Protein AF-A0ABD0PCQ4-F1 (afdb_monomer_lite)

pLDDT: mean 91.45, std 8.21, range [58.41, 98.69]

Radius of gyration: 36.12 Å; chains: 1; bounding box: 64×24×99 Å

Secondary structure (DSSP, 8-state):
-EEE-TTS-EEEEETTTTEEESSPPTT-----SS--HHHHHHHHHHHHHHHHHHHHHHHHHHHHHHHHHHHHHHHHHHHHHHHHHHHHHHHHHHHHH-

Organism: Cirrhinus mrigala (NCBI:txid683832)

Structure (mmCIF, N/CA/C/O backbone):
data_AF-A0ABD0PCQ4-F1
#
_entry.id   AF-A0ABD0PCQ4-F1
#
loop_
_atom_site.group_PDB
_atom_site.id
_atom_site.type_symbol
_atom_site.label_atom_id
_atom_site.label_alt_id
_atom_site.label_comp_id
_atom_site.label_asym_id
_atom_site.label_entity_id
_atom_site.label_seq_id
_atom_site.pdbx_PDB_ins_code
_atom_site.Cartn_x
_atom_site.Cartn_y
_atom_site.Cartn_z
_atom_site.occupancy
_atom_site.B_iso_or_equiv
_atom_site.auth_seq_id
_atom_site.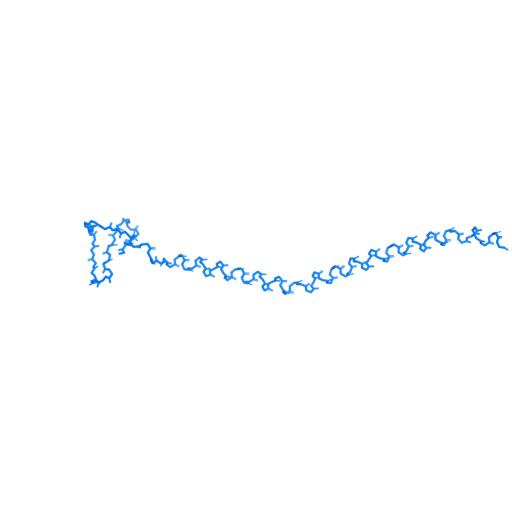auth_comp_id
_atom_site.auth_asym_id
_atom_site.auth_atom_id
_atom_site.pdbx_PDB_model_num
ATOM 1 N N . MET A 1 1 ? 15.966 -0.573 -38.499 1.00 82.56 1 MET A N 1
ATOM 2 C CA . MET A 1 1 ? 15.369 0.364 -37.527 1.00 82.56 1 MET A CA 1
ATOM 3 C C . MET A 1 1 ? 15.019 1.653 -38.252 1.00 82.56 1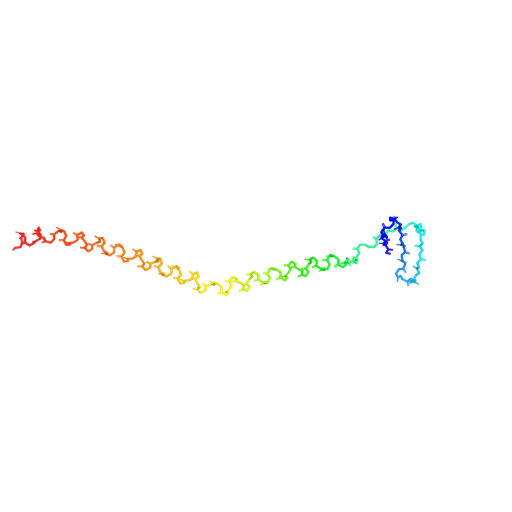 MET A C 1
ATOM 5 O O . MET A 1 1 ? 15.814 2.079 -39.077 1.00 82.56 1 MET A O 1
ATOM 9 N N . ARG A 1 2 ? 13.841 2.235 -38.003 1.00 84.75 2 ARG A N 1
ATOM 10 C CA . ARG A 1 2 ? 13.464 3.555 -38.531 1.00 84.75 2 ARG A CA 1
ATOM 11 C C . ARG A 1 2 ? 13.419 4.540 -37.371 1.00 84.75 2 ARG A C 1
ATOM 13 O O . ARG A 1 2 ? 12.718 4.268 -36.401 1.00 84.75 2 ARG A O 1
ATOM 20 N N . THR A 1 3 ? 14.082 5.675 -37.521 1.00 84.31 3 THR A N 1
ATOM 21 C CA . THR A 1 3 ? 14.057 6.784 -36.565 1.00 84.31 3 THR A CA 1
ATOM 22 C C . THR A 1 3 ? 13.441 7.996 -37.247 1.00 84.31 3 THR A C 1
ATOM 24 O O . THR A 1 3 ? 13.826 8.331 -38.366 1.00 84.31 3 THR A O 1
ATOM 27 N N . LYS A 1 4 ? 12.464 8.636 -36.600 1.00 85.06 4 LYS A N 1
ATOM 28 C CA . LYS A 1 4 ? 11.917 9.914 -37.065 1.00 85.06 4 LYS A CA 1
ATOM 29 C C . LYS A 1 4 ? 12.710 11.055 -36.447 1.00 85.06 4 LYS A C 1
ATOM 31 O O . LYS A 1 4 ? 12.943 11.042 -35.240 1.00 85.06 4 LYS A O 1
ATOM 36 N N . LEU A 1 5 ? 13.099 12.015 -37.272 1.00 85.56 5 LEU A N 1
ATOM 37 C CA . LEU A 1 5 ? 13.774 13.227 -36.835 1.00 85.56 5 LEU A CA 1
ATOM 38 C C . LEU A 1 5 ? 12.752 14.359 -36.597 1.00 85.56 5 LEU A C 1
ATOM 40 O O . LEU A 1 5 ? 11.608 14.266 -37.057 1.00 85.56 5 LEU A O 1
ATOM 44 N N . PRO A 1 6 ? 13.136 15.426 -35.867 1.00 87.81 6 PRO A N 1
ATOM 45 C CA . PRO A 1 6 ? 12.248 16.554 -35.560 1.00 87.81 6 PRO A CA 1
ATOM 46 C C . PRO A 1 6 ? 11.706 17.285 -36.796 1.00 87.81 6 PRO A C 1
ATOM 48 O O . PRO A 1 6 ? 10.623 17.857 -36.755 1.00 87.81 6 PRO A O 1
ATOM 51 N N . ASP A 1 7 ? 12.439 17.233 -37.905 1.00 90.69 7 ASP A N 1
ATOM 52 C CA . ASP A 1 7 ? 12.078 17.803 -39.207 1.00 90.69 7 ASP A CA 1
ATOM 53 C C . ASP A 1 7 ? 11.113 16.914 -40.018 1.00 90.69 7 ASP A C 1
ATOM 55 O O . ASP A 1 7 ? 10.878 17.154 -41.198 1.00 90.69 7 ASP A O 1
ATOM 59 N N . SER A 1 8 ? 10.541 15.877 -39.396 1.00 84.00 8 SER A N 1
ATOM 60 C CA . SER A 1 8 ? 9.702 14.851 -40.034 1.00 84.00 8 SER A CA 1
ATOM 61 C C . SER A 1 8 ? 10.417 13.962 -41.060 1.00 84.00 8 SER A C 1
ATOM 63 O O . SER A 1 8 ? 9.771 13.089 -41.653 1.00 84.00 8 SER A O 1
ATOM 65 N N . SER A 1 9 ? 11.736 14.098 -41.233 1.00 88.88 9 SER A N 1
ATOM 66 C CA . SER A 1 9 ? 12.523 13.165 -42.037 1.00 88.88 9 SER A CA 1
ATOM 67 C C . SER A 1 9 ? 12.650 11.808 -41.331 1.00 88.88 9 SER A C 1
ATOM 69 O O . SER A 1 9 ? 12.446 11.664 -40.118 1.00 88.88 9 SER A O 1
ATOM 71 N N . SER A 1 10 ? 12.915 10.759 -42.110 1.00 89.31 10 SER A N 1
ATOM 72 C CA . SER A 1 10 ? 13.098 9.402 -41.593 1.00 89.31 10 SER A CA 1
ATOM 73 C C . SER A 1 10 ? 14.495 8.906 -41.924 1.00 89.31 10 SER A C 1
ATOM 75 O O . SER A 1 10 ? 14.897 8.915 -43.081 1.00 89.31 10 SER A O 1
ATOM 77 N N . TYR A 1 11 ? 15.195 8.416 -40.908 1.00 88.62 11 TYR A N 1
ATOM 78 C CA . TYR A 1 11 ? 16.471 7.732 -41.056 1.00 88.62 11 TYR A CA 1
ATOM 79 C C . TYR A 1 11 ? 16.281 6.229 -40.867 1.00 88.62 11 TYR A C 1
ATOM 81 O O . TYR A 1 11 ? 15.615 5.784 -39.924 1.00 88.62 11 TYR A O 1
ATOM 89 N N . PHE A 1 12 ? 16.862 5.438 -41.762 1.00 89.06 12 PHE A N 1
ATOM 90 C CA . PHE A 1 12 ? 16.789 3.985 -41.741 1.00 89.06 12 PHE A CA 1
ATOM 91 C C . PHE A 1 12 ? 18.173 3.410 -41.462 1.00 89.06 12 PHE A C 1
ATOM 93 O O . PHE A 1 12 ? 19.115 3.630 -42.214 1.00 89.06 12 PHE A O 1
ATOM 100 N N . PHE A 1 13 ? 18.281 2.631 -40.390 1.00 86.62 13 PHE A N 1
ATOM 101 C CA . PHE A 1 13 ? 19.517 1.964 -39.996 1.00 86.62 13 PHE A CA 1
ATOM 102 C C . PHE A 1 13 ? 19.372 0.445 -40.092 1.00 86.62 13 PHE A C 1
ATOM 104 O O . PHE A 1 13 ? 18.439 -0.145 -39.525 1.00 86.62 13 PHE A O 1
ATOM 111 N N . HIS A 1 14 ? 20.279 -0.201 -40.815 1.00 86.00 14 HIS A N 1
ATOM 112 C CA . HIS A 1 14 ? 20.312 -1.640 -41.016 1.00 86.00 14 HIS A CA 1
ATOM 113 C C . HIS A 1 14 ? 21.203 -2.300 -39.956 1.00 86.00 14 HIS A C 1
ATOM 115 O O . HIS A 1 14 ? 22.423 -2.206 -39.999 1.00 86.00 14 HIS A O 1
ATOM 121 N N . LEU A 1 15 ? 20.588 -2.998 -39.000 1.00 79.88 15 LEU A N 1
ATOM 122 C CA . LEU A 1 15 ? 21.259 -3.446 -37.771 1.00 79.88 15 LEU A CA 1
ATOM 123 C C . LEU A 1 15 ? 22.315 -4.545 -37.978 1.00 79.88 15 LEU A C 1
ATOM 125 O O . LEU A 1 15 ? 23.235 -4.638 -37.180 1.00 79.88 15 LEU A O 1
ATOM 129 N N . GLN A 1 16 ? 22.192 -5.376 -39.018 1.00 83.75 16 GLN A N 1
ATOM 130 C CA . GLN A 1 16 ? 23.138 -6.478 -39.263 1.00 83.75 16 GLN A CA 1
ATOM 131 C C . GLN A 1 16 ? 24.413 -6.020 -39.982 1.00 83.75 16 GLN A C 1
ATOM 133 O O . GLN A 1 16 ? 25.499 -6.500 -39.688 1.00 83.75 16 GLN A O 1
ATOM 138 N N . LYS A 1 17 ? 24.266 -5.085 -40.922 1.00 87.25 17 LYS A N 1
ATOM 139 C CA . LYS A 1 17 ? 25.355 -4.509 -41.729 1.00 87.25 17 LYS A CA 1
ATOM 140 C C . LYS A 1 17 ? 25.918 -3.224 -41.126 1.00 87.25 17 LYS A C 1
ATOM 142 O O . LYS A 1 17 ? 26.966 -2.772 -41.555 1.00 87.25 17 LYS A O 1
ATOM 147 N N . LEU A 1 18 ? 25.223 -2.658 -40.135 1.00 86.62 18 LEU A N 1
ATOM 148 C CA . LEU A 1 18 ? 25.554 -1.392 -39.478 1.00 86.62 18 LEU A CA 1
ATOM 149 C C . LEU A 1 18 ? 25.613 -0.200 -40.451 1.00 86.62 18 LEU A C 1
ATOM 151 O O . LEU A 1 18 ? 26.413 0.716 -40.287 1.00 86.62 18 LEU A O 1
ATOM 155 N N . GLU A 1 19 ? 24.733 -0.201 -41.452 1.00 90.50 19 GLU A N 1
ATOM 156 C CA . GLU A 1 19 ? 24.661 0.822 -42.501 1.00 90.50 19 GLU A CA 1
ATOM 157 C C . GLU A 1 19 ? 23.430 1.717 -42.334 1.00 90.50 19 GLU A C 1
ATOM 159 O O . GLU A 1 19 ? 22.373 1.272 -41.877 1.00 90.50 19 GLU A O 1
ATOM 164 N N . GLY A 1 20 ? 23.553 2.979 -42.741 1.00 89.81 20 GLY A N 1
ATOM 165 C CA . GLY A 1 20 ? 22.499 3.983 -42.636 1.00 89.81 20 GLY A CA 1
ATOM 166 C C . GLY A 1 20 ? 22.100 4.577 -43.978 1.00 89.81 20 GLY A C 1
ATOM 167 O O . GLY A 1 20 ? 22.955 4.833 -44.820 1.00 89.81 20 GLY A O 1
ATOM 168 N N . THR A 1 21 ? 20.809 4.842 -44.162 1.00 90.38 21 THR A N 1
ATOM 169 C CA . THR A 1 21 ? 20.277 5.512 -45.353 1.00 90.38 21 THR A CA 1
ATOM 170 C C . THR A 1 21 ? 19.102 6.430 -45.011 1.00 90.38 21 THR A C 1
ATOM 172 O O . THR A 1 21 ? 18.347 6.188 -44.066 1.00 90.38 21 THR A O 1
ATOM 175 N N . TRP A 1 22 ? 18.955 7.499 -45.792 1.00 90.50 22 TRP A N 1
ATOM 176 C CA . TRP A 1 22 ? 17.813 8.419 -45.750 1.00 90.50 22 TRP A CA 1
ATOM 177 C C . TRP A 1 22 ? 16.656 7.948 -46.641 1.00 90.50 22 TRP A C 1
ATOM 179 O O . TRP A 1 22 ? 15.512 8.35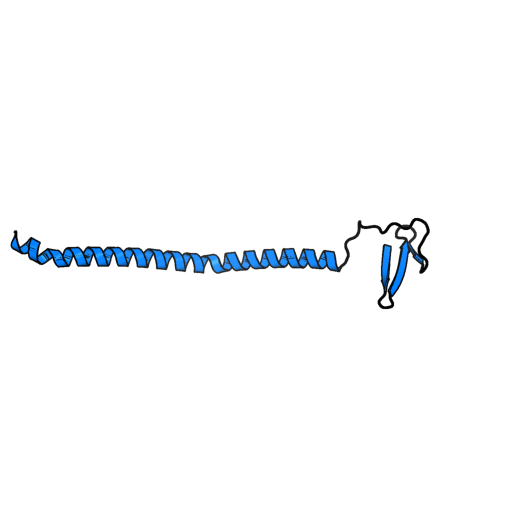6 -46.451 1.00 90.50 22 TRP A O 1
ATOM 189 N N . GLU A 1 23 ? 16.932 7.053 -47.591 1.00 89.88 23 GLU A N 1
ATOM 190 C CA . GLU A 1 23 ? 15.924 6.482 -48.477 1.00 89.88 23 GLU A CA 1
ATOM 191 C C . GLU A 1 23 ? 15.295 5.237 -47.858 1.00 89.88 23 GLU A C 1
ATOM 193 O O . GLU A 1 23 ? 15.970 4.418 -47.235 1.00 89.88 23 GLU A O 1
ATOM 198 N N . ARG A 1 24 ? 13.984 5.059 -48.048 1.00 87.25 24 ARG A N 1
ATOM 199 C CA . ARG A 1 24 ? 13.287 3.874 -47.546 1.00 87.25 24 ARG A CA 1
ATOM 200 C C . ARG A 1 24 ? 13.739 2.634 -48.335 1.00 87.25 24 ARG A C 1
ATOM 202 O O . ARG A 1 24 ? 13.414 2.547 -49.519 1.00 87.25 24 ARG A O 1
ATOM 209 N N . PRO A 1 25 ? 14.375 1.631 -47.698 1.00 87.38 25 PRO A N 1
ATOM 210 C CA . PRO A 1 25 ? 14.782 0.416 -48.397 1.00 87.38 25 PRO A CA 1
ATOM 211 C C . PRO A 1 25 ? 13.574 -0.372 -48.919 1.00 87.38 25 PRO A C 1
ATOM 213 O O . PRO A 1 25 ? 12.528 -0.446 -48.258 1.00 87.38 25 PRO A O 1
ATOM 216 N N . GLN A 1 26 ? 13.725 -1.006 -50.082 1.00 86.56 26 GLN A N 1
ATOM 217 C CA . GLN A 1 26 ? 12.689 -1.863 -50.655 1.00 86.56 26 GLN A CA 1
ATOM 218 C C . GLN A 1 26 ? 12.425 -3.063 -49.730 1.00 86.56 26 GLN A C 1
ATOM 220 O O . GLN A 1 26 ? 13.354 -3.707 -49.250 1.00 86.56 26 GLN A O 1
ATOM 225 N N . GLY A 1 27 ? 11.151 -3.335 -49.426 1.00 83.62 27 GLY A N 1
ATOM 226 C CA . GLY A 1 27 ? 10.769 -4.408 -48.498 1.00 83.62 27 GLY A CA 1
ATOM 227 C C . GLY A 1 27 ? 11.017 -4.105 -47.013 1.00 83.62 27 GLY A C 1
ATOM 228 O O . GLY A 1 27 ? 10.955 -5.017 -46.194 1.00 83.62 27 GLY A O 1
ATOM 229 N N . PHE A 1 28 ? 11.286 -2.847 -46.634 1.00 81.75 28 PHE A N 1
ATOM 230 C CA . PHE A 1 28 ? 11.490 -2.488 -45.229 1.00 81.75 28 PHE A CA 1
ATOM 231 C C . PHE A 1 28 ? 10.270 -2.822 -44.356 1.00 81.75 28 PHE A C 1
ATOM 233 O O . PHE A 1 28 ? 9.197 -2.224 -44.506 1.00 81.75 28 PHE A O 1
ATOM 240 N N . VAL A 1 29 ? 10.496 -3.696 -43.374 1.00 80.31 29 VAL A N 1
ATOM 241 C CA . VAL A 1 29 ? 9.606 -3.960 -42.242 1.00 80.31 29 VAL A CA 1
ATOM 242 C C . VAL A 1 29 ? 10.250 -3.371 -40.989 1.00 80.31 29 VAL A C 1
ATOM 244 O O . VAL A 1 29 ? 11.436 -3.577 -40.722 1.00 80.31 29 VAL A O 1
ATOM 247 N N . GLN A 1 30 ? 9.488 -2.591 -40.222 1.00 76.12 30 GLN A N 1
ATOM 248 C CA . GLN A 1 30 ? 9.988 -2.043 -38.966 1.00 76.12 30 GLN A CA 1
ATOM 249 C C . GLN A 1 30 ? 10.146 -3.186 -37.959 1.00 76.12 30 GLN A C 1
ATOM 251 O O . GLN A 1 30 ? 9.153 -3.769 -37.537 1.00 76.12 30 GLN A O 1
ATOM 256 N N . ASN A 1 31 ? 11.387 -3.486 -37.563 1.00 69.69 31 ASN A N 1
ATOM 257 C CA . ASN A 1 31 ? 11.646 -4.411 -36.459 1.00 69.69 31 ASN A CA 1
ATOM 258 C C . ASN A 1 31 ? 10.976 -3.871 -35.188 1.00 69.69 31 ASN A C 1
ATOM 260 O O . ASN A 1 31 ? 11.416 -2.856 -34.650 1.00 69.69 31 ASN A O 1
ATOM 264 N N . SER A 1 32 ? 9.919 -4.546 -34.738 1.00 65.69 32 SER A N 1
ATOM 265 C CA . SER A 1 32 ? 9.168 -4.249 -33.510 1.00 65.69 32 SER A CA 1
ATOM 266 C C . SER A 1 32 ? 9.720 -4.977 -32.281 1.00 65.69 32 SER A C 1
ATOM 268 O O . SER A 1 32 ? 9.107 -4.958 -31.223 1.00 65.69 32 SER A O 1
ATOM 270 N N . THR A 1 33 ? 10.849 -5.671 -32.419 1.00 69.44 33 THR A N 1
ATOM 271 C CA . THR A 1 33 ? 11.460 -6.484 -31.358 1.00 69.44 33 THR A CA 1
ATOM 272 C C . THR A 1 33 ? 12.258 -5.675 -30.339 1.00 69.44 33 THR A C 1
ATOM 274 O O . THR A 1 33 ? 12.635 -6.220 -29.306 1.00 69.44 33 THR A O 1
ATOM 277 N N . PHE A 1 34 ? 12.536 -4.400 -30.612 1.00 75.25 34 PHE A N 1
ATOM 278 C CA . PHE A 1 34 ? 13.317 -3.541 -29.727 1.00 75.25 34 PHE A CA 1
ATOM 279 C C . PHE A 1 34 ? 12.406 -2.537 -29.038 1.00 75.25 34 PHE A C 1
ATOM 281 O O . PHE A 1 34 ? 11.649 -1.837 -29.709 1.00 75.25 34 PHE A O 1
ATOM 288 N N . LEU A 1 35 ? 12.524 -2.459 -27.714 1.00 81.88 35 LEU A N 1
ATOM 289 C CA . LEU A 1 35 ? 11.826 -1.463 -26.915 1.00 81.88 35 LEU A CA 1
ATOM 290 C C . LEU A 1 35 ? 12.465 -0.090 -27.112 1.00 81.88 35 LEU A C 1
ATOM 292 O O . LEU A 1 35 ? 13.695 0.035 -27.148 1.00 81.88 35 LEU A O 1
ATOM 296 N N . THR A 1 36 ? 11.642 0.949 -27.205 1.00 83.00 36 THR A N 1
ATOM 297 C CA . THR A 1 36 ? 12.137 2.324 -27.168 1.00 83.00 36 THR A CA 1
ATOM 298 C C . THR A 1 36 ? 12.552 2.707 -25.749 1.00 83.00 36 THR A C 1
ATOM 300 O O . THR A 1 36 ? 12.171 2.077 -24.757 1.00 83.00 36 THR A O 1
ATOM 303 N N . ARG A 1 37 ? 13.336 3.784 -25.627 1.00 86.50 37 ARG A N 1
ATOM 304 C CA . ARG A 1 37 ? 13.691 4.347 -24.319 1.00 86.50 37 ARG A CA 1
ATOM 305 C C . ARG A 1 37 ? 12.438 4.702 -23.516 1.00 86.50 37 ARG A C 1
ATOM 307 O O . ARG A 1 37 ? 12.415 4.495 -22.308 1.00 86.50 37 ARG A O 1
ATOM 314 N N . GLU A 1 38 ? 11.419 5.235 -24.180 1.00 89.56 38 GLU A N 1
ATOM 315 C CA . GLU A 1 38 ? 10.153 5.640 -23.572 1.00 89.56 38 GLU A CA 1
ATOM 316 C C . GLU A 1 38 ? 9.391 4.427 -23.036 1.00 89.56 38 GLU A C 1
ATOM 318 O O . GLU A 1 38 ? 8.887 4.481 -21.919 1.00 89.56 38 GLU A O 1
ATOM 323 N N . GLU A 1 39 ? 9.361 3.318 -23.782 1.00 89.38 39 GLU A N 1
ATOM 324 C CA . GLU A 1 39 ? 8.734 2.068 -23.338 1.00 89.38 39 GLU A CA 1
ATOM 325 C C . GLU A 1 39 ? 9.456 1.477 -22.122 1.00 89.38 39 GLU A C 1
ATOM 327 O O . GLU A 1 39 ? 8.816 1.123 -21.131 1.00 89.38 39 GLU A O 1
ATOM 332 N N . ILE A 1 40 ? 10.793 1.444 -22.148 1.00 94.00 40 ILE A N 1
ATOM 333 C CA . ILE A 1 40 ? 11.605 1.000 -21.005 1.00 94.00 40 ILE A CA 1
ATOM 334 C C . ILE A 1 40 ? 11.330 1.888 -19.788 1.00 94.00 40 ILE A C 1
ATOM 336 O O . ILE A 1 40 ? 11.036 1.390 -18.700 1.00 94.00 40 ILE A O 1
ATOM 340 N N . GLN A 1 41 ? 11.375 3.210 -19.970 1.00 97.31 41 GLN A N 1
ATOM 341 C CA . GLN A 1 41 ? 11.136 4.170 -18.899 1.00 97.31 41 GLN A CA 1
ATOM 342 C C . GLN A 1 41 ? 9.724 4.030 -18.323 1.00 97.31 41 GLN A C 1
ATOM 344 O O . GLN A 1 41 ? 9.566 4.063 -17.104 1.00 97.31 41 GLN A O 1
ATOM 349 N N . ALA A 1 42 ? 8.710 3.837 -19.169 1.00 96.75 42 ALA A N 1
ATOM 350 C CA . ALA A 1 42 ? 7.327 3.662 -18.742 1.00 96.75 42 ALA A CA 1
ATOM 351 C C . ALA A 1 42 ? 7.166 2.424 -17.851 1.00 96.75 42 ALA A C 1
ATOM 353 O O . ALA A 1 42 ? 6.553 2.508 -16.783 1.00 96.75 42 ALA A O 1
ATOM 354 N N . VAL A 1 43 ? 7.767 1.295 -18.241 1.00 97.31 43 VAL A N 1
ATOM 355 C CA . VAL A 1 43 ? 7.750 0.067 -17.434 1.00 97.31 43 VAL A CA 1
ATOM 356 C C . VAL A 1 43 ? 8.478 0.282 -16.106 1.00 97.31 43 VAL A C 1
ATOM 358 O O . VAL A 1 43 ? 7.907 0.005 -15.051 1.00 97.31 43 VAL A O 1
ATOM 361 N N . CYS A 1 44 ? 9.692 0.840 -16.124 1.00 98.12 44 CYS A N 1
ATOM 362 C CA . CYS A 1 44 ? 10.456 1.116 -14.904 1.00 98.12 44 CYS A CA 1
ATOM 363 C C . CYS A 1 44 ? 9.707 2.053 -13.947 1.00 98.12 44 CYS A C 1
ATOM 365 O O . CYS A 1 44 ? 9.651 1.789 -12.744 1.00 98.12 44 CYS A O 1
ATOM 367 N N . SER A 1 45 ? 9.096 3.119 -14.466 1.00 98.00 45 SER A N 1
ATOM 368 C CA . SER A 1 45 ? 8.305 4.066 -13.678 1.00 98.00 45 SER A CA 1
ATOM 369 C C . SER A 1 45 ? 7.055 3.408 -13.093 1.00 98.00 45 SER A C 1
ATOM 371 O O . SER A 1 45 ? 6.756 3.621 -11.920 1.00 98.00 45 SER A O 1
ATOM 373 N N . SER A 1 46 ? 6.356 2.573 -13.867 1.00 98.12 46 SER A N 1
ATOM 374 C CA . SER A 1 46 ? 5.176 1.833 -13.400 1.00 98.12 46 SER A CA 1
ATOM 375 C C . SER A 1 46 ? 5.518 0.872 -12.257 1.00 98.12 46 SER A C 1
ATOM 377 O O . SER A 1 46 ? 4.882 0.909 -11.200 1.00 98.12 46 SER A O 1
ATOM 379 N N . VAL A 1 47 ? 6.571 0.065 -12.428 1.00 98.38 47 VAL A N 1
ATOM 380 C CA . VAL A 1 47 ? 7.036 -0.890 -11.410 1.00 98.38 47 VAL A CA 1
ATOM 381 C C . VAL A 1 47 ? 7.509 -0.159 -10.155 1.00 98.38 47 VAL A C 1
ATOM 383 O O . VAL A 1 47 ? 7.110 -0.519 -9.048 1.00 98.38 47 VAL A O 1
ATOM 386 N N . THR A 1 48 ? 8.290 0.910 -10.319 1.00 98.19 48 THR A N 1
ATOM 387 C CA . THR A 1 48 ? 8.746 1.740 -9.195 1.00 98.19 48 THR A CA 1
ATOM 388 C C . THR A 1 48 ? 7.562 2.332 -8.436 1.00 98.19 48 THR A C 1
ATOM 390 O O . THR A 1 48 ? 7.504 2.224 -7.216 1.00 98.19 48 THR A O 1
ATOM 393 N N . ALA A 1 49 ? 6.571 2.887 -9.138 1.00 98.31 49 ALA A N 1
ATOM 394 C CA . ALA A 1 49 ? 5.386 3.461 -8.507 1.00 98.31 49 ALA A CA 1
ATOM 395 C C . ALA A 1 49 ? 4.558 2.408 -7.752 1.00 98.31 49 ALA A C 1
ATOM 397 O O . ALA A 1 49 ? 4.052 2.688 -6.664 1.00 98.31 49 ALA A O 1
ATOM 398 N N . ALA A 1 50 ? 4.418 1.198 -8.302 1.00 98.25 50 ALA A N 1
ATOM 399 C CA . ALA A 1 50 ? 3.750 0.094 -7.618 1.00 98.25 50 ALA A CA 1
ATOM 400 C C . ALA A 1 50 ? 4.493 -0.312 -6.338 1.00 98.25 50 ALA A C 1
ATOM 402 O O . ALA A 1 50 ? 3.865 -0.451 -5.289 1.00 98.25 50 ALA A O 1
ATOM 403 N N . HIS A 1 51 ? 5.821 -0.419 -6.404 1.00 98.25 51 HIS A N 1
ATOM 404 C CA . HIS A 1 51 ? 6.650 -0.726 -5.244 1.00 98.25 51 HIS A CA 1
ATOM 405 C C . HIS A 1 51 ? 6.572 0.366 -4.168 1.00 98.25 51 HIS A C 1
ATOM 407 O O . HIS A 1 51 ? 6.341 0.064 -3.000 1.00 98.25 51 HIS A O 1
ATOM 413 N N . SER A 1 52 ? 6.682 1.643 -4.547 1.00 98.19 52 SER A N 1
ATOM 414 C CA . SER A 1 52 ? 6.561 2.759 -3.603 1.00 98.19 52 SER A CA 1
ATOM 415 C C . SER A 1 52 ? 5.205 2.778 -2.896 1.00 98.19 52 SER A C 1
ATOM 417 O O . SER A 1 52 ? 5.157 3.045 -1.697 1.00 98.19 52 SER A O 1
ATOM 419 N N . ARG A 1 53 ? 4.109 2.453 -3.599 1.00 97.50 53 ARG A N 1
ATOM 420 C CA . ARG A 1 53 ? 2.781 2.325 -2.977 1.00 97.50 53 ARG A CA 1
ATOM 421 C C . ARG A 1 53 ? 2.720 1.190 -1.958 1.00 97.50 53 ARG A C 1
ATOM 423 O O . ARG A 1 53 ? 2.169 1.396 -0.884 1.00 97.50 53 ARG A O 1
ATOM 430 N N . ASP A 1 54 ? 3.287 0.024 -2.267 1.00 97.88 54 ASP A N 1
ATOM 431 C CA . ASP A 1 54 ? 3.342 -1.107 -1.328 1.00 97.88 54 ASP A CA 1
ATOM 432 C C . ASP A 1 54 ? 4.138 -0.754 -0.062 1.00 97.88 54 ASP A C 1
ATOM 434 O O . ASP A 1 54 ? 3.684 -0.995 1.056 1.00 97.88 54 ASP A O 1
ATOM 438 N N . VAL A 1 55 ? 5.285 -0.089 -0.221 1.00 98.19 55 VAL A N 1
ATOM 439 C CA . VAL A 1 55 ? 6.090 0.398 0.911 1.00 98.19 55 VAL A CA 1
ATOM 440 C C . VAL A 1 55 ? 5.307 1.403 1.757 1.00 98.19 55 VAL A C 1
ATOM 442 O O . VAL A 1 55 ? 5.281 1.285 2.982 1.00 98.19 55 VAL A O 1
ATOM 445 N N . GLN A 1 56 ? 4.630 2.367 1.127 1.00 98.00 56 GLN A N 1
ATOM 446 C CA . GLN A 1 56 ? 3.786 3.332 1.838 1.00 98.00 56 GLN A CA 1
ATOM 447 C C . GLN A 1 56 ? 2.618 2.656 2.560 1.00 98.00 56 GLN A C 1
ATOM 449 O O . GLN A 1 56 ? 2.293 3.036 3.683 1.00 98.00 56 GLN A O 1
ATOM 454 N N . TRP A 1 57 ? 1.987 1.654 1.947 1.00 97.06 57 T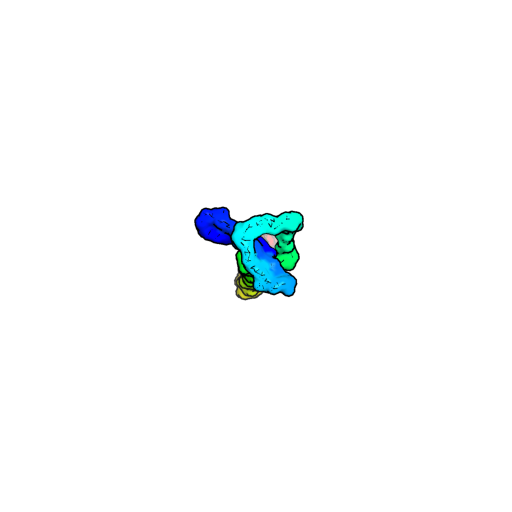RP A N 1
ATOM 455 C CA . TRP A 1 57 ? 0.913 0.893 2.578 1.00 97.06 57 TRP A CA 1
ATOM 456 C C . TRP A 1 57 ? 1.407 0.182 3.841 1.00 97.06 57 TRP A C 1
ATOM 458 O O . TRP A 1 57 ? 0.840 0.381 4.915 1.00 97.06 57 TRP A O 1
ATOM 468 N N . LYS A 1 58 ? 2.518 -0.554 3.740 1.00 97.94 58 LYS A N 1
ATOM 469 C CA . LYS A 1 58 ? 3.146 -1.249 4.875 1.00 97.94 58 LYS A CA 1
ATOM 470 C C . LYS A 1 58 ? 3.552 -0.292 5.992 1.00 97.94 58 LYS A C 1
ATOM 472 O O . LYS A 1 58 ? 3.315 -0.572 7.161 1.00 97.94 58 LYS A O 1
ATOM 477 N N . ALA A 1 59 ? 4.114 0.867 5.647 1.00 97.88 59 ALA A N 1
ATOM 478 C CA . ALA A 1 59 ? 4.484 1.881 6.633 1.00 97.88 59 ALA A CA 1
ATOM 479 C C . ALA A 1 59 ? 3.268 2.437 7.400 1.00 97.88 59 ALA A C 1
ATOM 481 O O . ALA A 1 59 ? 3.385 2.782 8.575 1.00 97.88 59 ALA A O 1
ATOM 482 N N . ASN A 1 60 ? 2.099 2.502 6.755 1.00 97.62 60 ASN A N 1
ATOM 483 C CA . ASN A 1 60 ? 0.864 3.018 7.347 1.00 97.62 60 ASN A CA 1
ATOM 484 C C . ASN A 1 60 ? 0.008 1.945 8.043 1.00 97.62 60 ASN A C 1
ATOM 486 O O . ASN A 1 60 ? -0.928 2.287 8.769 1.00 97.62 60 ASN A O 1
ATOM 490 N N . GLU A 1 61 ? 0.322 0.660 7.875 1.00 98.12 61 GLU A N 1
ATOM 491 C CA . GLU A 1 61 ? -0.404 -0.453 8.495 1.00 98.12 61 GLU A CA 1
ATOM 492 C C . GLU A 1 61 ? -0.552 -0.315 10.028 1.00 98.12 61 GLU A C 1
ATOM 494 O O . GLU A 1 61 ? -1.674 -0.475 10.526 1.00 98.12 61 GLU A O 1
ATOM 499 N N . PRO A 1 62 ? 0.486 0.086 10.801 1.00 98.12 62 PRO A N 1
ATOM 500 C CA . PRO A 1 62 ? 0.345 0.273 12.245 1.00 98.12 62 PRO A CA 1
ATOM 501 C C . PRO A 1 62 ? -0.679 1.350 12.619 1.00 98.12 62 PRO A C 1
ATOM 503 O O . PRO A 1 62 ? -1.400 1.200 13.605 1.00 98.12 62 PRO A O 1
ATOM 506 N N . LEU A 1 63 ? -0.778 2.427 11.831 1.00 98.31 63 LEU A N 1
ATOM 507 C CA . LEU A 1 63 ? -1.744 3.500 12.065 1.00 98.31 63 LEU A CA 1
ATOM 508 C C . LEU A 1 63 ? -3.177 3.003 11.847 1.00 98.31 63 LEU A C 1
ATOM 510 O O . LEU A 1 63 ? -4.056 3.266 12.671 1.00 98.31 63 LEU A O 1
ATOM 514 N N . VAL A 1 64 ? -3.406 2.247 10.770 1.00 98.06 64 VAL A N 1
ATOM 515 C CA . VAL A 1 64 ? -4.711 1.633 10.481 1.00 98.06 64 VAL A CA 1
ATOM 516 C C . VAL A 1 64 ? -5.106 0.675 11.605 1.00 98.06 64 VAL A C 1
ATOM 518 O O . VAL A 1 64 ? -6.234 0.737 12.101 1.00 98.06 64 VAL A O 1
ATOM 521 N N . LEU A 1 65 ? -4.174 -0.161 12.069 1.00 98.38 65 LEU A N 1
ATOM 522 C CA . LEU A 1 65 ? -4.418 -1.091 13.169 1.00 98.38 65 LEU A CA 1
ATOM 523 C C . LEU A 1 65 ? -4.755 -0.358 14.478 1.00 98.38 65 LEU A C 1
ATOM 525 O O . LEU A 1 65 ? -5.708 -0.727 15.170 1.00 98.38 65 LEU A O 1
ATOM 529 N N . GLN A 1 66 ? -4.027 0.713 14.804 1.00 98.62 66 GLN A N 1
ATOM 530 C CA . GLN A 1 66 ? -4.320 1.543 15.974 1.00 98.62 66 GLN A CA 1
ATOM 531 C C . GLN A 1 66 ? -5.705 2.188 15.887 1.00 98.62 66 GLN A C 1
ATOM 533 O O . GLN A 1 66 ? -6.440 2.194 16.878 1.00 98.62 66 GLN A O 1
ATOM 538 N N . LEU A 1 67 ? -6.085 2.702 14.715 1.00 98.56 67 LEU A N 1
ATOM 539 C CA . LEU A 1 67 ? -7.411 3.271 14.499 1.00 98.56 67 LEU A CA 1
ATOM 540 C C . LEU A 1 67 ? -8.501 2.217 14.731 1.00 98.56 67 LEU A C 1
ATOM 542 O O . LEU A 1 67 ? -9.423 2.451 15.514 1.00 98.56 67 LEU A O 1
ATOM 546 N N . GLN A 1 68 ? -8.356 1.028 14.138 1.00 98.62 68 GLN A N 1
ATOM 547 C CA . GLN A 1 68 ? -9.296 -0.079 14.329 1.00 98.62 68 GLN A CA 1
ATOM 548 C C . GLN A 1 68 ? -9.417 -0.490 15.802 1.00 98.62 68 GLN A C 1
ATOM 550 O O . GLN A 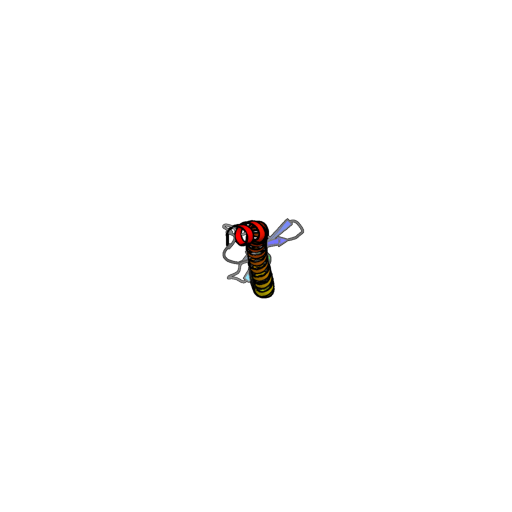1 68 ? -10.529 -0.673 16.305 1.00 98.62 68 GLN A O 1
ATOM 555 N N . ALA A 1 69 ? -8.293 -0.608 16.515 1.00 98.44 69 ALA A N 1
ATOM 556 C CA . ALA A 1 69 ? -8.283 -0.952 17.934 1.00 98.44 69 ALA A CA 1
ATOM 557 C C . ALA A 1 69 ? -9.004 0.109 18.783 1.00 98.44 69 ALA A C 1
ATOM 559 O O . ALA A 1 69 ? -9.834 -0.231 19.631 1.00 98.44 69 ALA A O 1
ATOM 560 N N . ARG A 1 70 ? -8.752 1.400 18.520 1.00 98.56 70 ARG A N 1
ATOM 561 C CA . ARG A 1 70 ? -9.419 2.514 19.213 1.00 98.56 70 ARG A CA 1
ATOM 562 C C . ARG A 1 70 ? -10.923 2.526 18.958 1.00 98.56 70 ARG A C 1
ATOM 564 O O . ARG A 1 70 ? -11.682 2.655 19.918 1.00 98.56 70 ARG A O 1
ATOM 571 N N . MET A 1 71 ? -11.350 2.338 17.708 1.00 98.56 71 MET A N 1
ATOM 572 C CA . MET A 1 71 ? -12.769 2.267 17.342 1.00 98.56 71 MET A CA 1
ATOM 573 C C . MET A 1 71 ? -13.473 1.109 18.056 1.00 98.56 71 MET A C 1
ATOM 575 O O . MET A 1 71 ? -14.490 1.321 18.715 1.00 98.56 71 MET A O 1
ATOM 579 N N . ARG A 1 72 ? -12.908 -0.105 17.998 1.00 98.56 72 ARG A N 1
ATOM 580 C CA . ARG A 1 72 ? -13.466 -1.281 18.692 1.00 98.56 72 ARG A CA 1
ATOM 581 C C . ARG A 1 72 ? -13.562 -1.053 20.201 1.00 98.56 72 ARG A C 1
ATOM 583 O O . ARG A 1 72 ? -14.601 -1.326 20.798 1.00 98.56 72 ARG A O 1
ATOM 590 N N . GLY A 1 73 ? -12.508 -0.504 20.806 1.00 98.50 73 GLY A N 1
ATOM 591 C CA . GLY A 1 73 ? -12.496 -0.177 22.230 1.00 98.50 73 GLY A CA 1
ATOM 592 C C . GLY A 1 73 ? -13.546 0.870 22.613 1.00 98.50 73 GLY A C 1
ATOM 593 O O . GLY A 1 73 ? -14.189 0.738 23.652 1.00 98.50 73 GLY A O 1
ATOM 594 N N . PHE A 1 74 ? -13.748 1.895 21.783 1.00 98.56 74 PHE A N 1
ATOM 595 C CA . PHE A 1 74 ? -14.775 2.914 22.003 1.00 98.56 74 PHE A CA 1
ATOM 596 C C . PHE A 1 74 ? -16.187 2.316 21.974 1.00 98.56 74 PHE A C 1
ATOM 598 O O . PHE A 1 74 ? -16.940 2.503 22.927 1.00 98.56 74 PHE A O 1
ATOM 605 N N . LEU A 1 75 ? -16.507 1.527 20.943 1.00 98.69 75 LEU A N 1
ATOM 606 C CA . LEU A 1 75 ? -17.820 0.889 20.801 1.00 98.69 75 LEU A CA 1
ATOM 607 C C . LEU A 1 75 ? -18.145 -0.048 21.973 1.00 98.69 75 LEU A C 1
ATOM 609 O O . LEU A 1 75 ? -19.281 -0.083 22.443 1.00 98.69 75 LEU A O 1
ATOM 613 N N . LEU A 1 76 ? -17.155 -0.794 22.477 1.00 98.56 76 LEU A N 1
ATOM 614 C CA . LEU A 1 76 ? -17.343 -1.648 23.652 1.00 98.56 76 LEU A CA 1
ATOM 615 C C . LEU A 1 76 ? -17.664 -0.825 24.906 1.00 98.56 76 LEU A C 1
ATOM 617 O O . LEU A 1 76 ? -18.609 -1.146 25.626 1.00 98.56 76 LEU A O 1
ATOM 621 N N . ARG A 1 77 ? -16.897 0.243 25.159 1.00 98.50 77 ARG A N 1
ATOM 622 C CA . ARG A 1 77 ? -17.127 1.127 26.312 1.00 98.50 77 ARG A CA 1
ATOM 623 C C . ARG A 1 77 ? -18.495 1.795 26.249 1.00 98.50 77 ARG A C 1
ATOM 625 O O . ARG A 1 77 ? -19.150 1.899 27.280 1.00 98.50 77 ARG A O 1
ATOM 632 N N . GLN A 1 78 ? -18.936 2.191 25.059 1.00 98.62 78 GLN A N 1
ATOM 633 C CA . GLN A 1 78 ? -20.267 2.751 24.857 1.00 98.62 78 GLN A CA 1
ATOM 634 C C . GLN A 1 78 ? -21.360 1.756 25.275 1.00 98.62 78 GLN A C 1
ATOM 636 O O . GLN A 1 78 ? -22.165 2.076 26.145 1.00 98.62 78 GLN A O 1
ATOM 641 N N . LYS A 1 79 ? -21.326 0.523 24.751 1.00 98.44 79 LYS A N 1
ATOM 642 C CA . LYS A 1 79 ? -22.302 -0.523 25.108 1.00 98.44 79 LYS A CA 1
ATOM 643 C C . LYS A 1 79 ? -22.309 -0.846 26.602 1.00 98.44 79 LYS A C 1
ATOM 645 O O . LYS A 1 79 ? -23.369 -1.046 27.191 1.00 98.44 79 LYS A O 1
ATOM 650 N N . LEU A 1 80 ? -21.130 -0.909 27.224 1.00 98.44 80 LEU A N 1
ATOM 651 C CA . LEU A 1 80 ? -21.025 -1.159 28.661 1.00 98.44 80 LEU A CA 1
ATOM 652 C C . LEU A 1 80 ? -21.630 -0.008 29.472 1.00 98.44 80 LEU A C 1
ATOM 654 O O . LEU A 1 80 ? -22.359 -0.262 30.425 1.00 98.44 80 LEU A O 1
ATOM 658 N N . SER A 1 81 ? -21.358 1.236 29.074 1.00 98.44 81 SER A N 1
ATOM 659 C CA . SER A 1 81 ? -21.916 2.430 29.713 1.00 98.44 81 SER A CA 1
ATOM 660 C C . SER A 1 81 ? -23.443 2.452 29.622 1.00 98.44 81 SER A C 1
ATOM 662 O O . SER A 1 81 ? -24.114 2.643 30.631 1.00 98.44 81 SER A O 1
ATOM 664 N N . GLU A 1 82 ? -24.003 2.161 28.444 1.00 98.25 82 GLU A N 1
ATOM 665 C CA . GLU A 1 82 ? -25.453 2.050 28.235 1.00 98.25 82 GLU A CA 1
ATOM 666 C C . GLU A 1 82 ? -26.071 0.962 29.125 1.00 98.25 82 GLU A C 1
ATOM 668 O O . GLU A 1 82 ? -27.093 1.183 29.779 1.00 98.25 82 GLU A O 1
ATOM 673 N N . ARG A 1 83 ? -25.424 -0.209 29.214 1.00 97.81 83 ARG A N 1
ATOM 674 C CA . ARG A 1 83 ? -25.891 -1.310 30.065 1.00 97.81 83 ARG A CA 1
ATOM 675 C C . ARG A 1 83 ? -25.831 -0.956 31.549 1.00 97.81 83 ARG A C 1
ATOM 677 O O . ARG A 1 83 ? -26.776 -1.256 32.274 1.00 97.81 83 ARG A O 1
ATOM 684 N N . LEU A 1 84 ? -24.739 -0.343 31.994 1.00 97.81 84 LEU A N 1
ATOM 685 C CA . LEU A 1 84 ? -24.563 0.100 33.375 1.00 97.81 84 LEU A CA 1
ATOM 686 C C . LEU A 1 84 ? -25.610 1.158 33.725 1.00 97.81 84 LEU A C 1
ATOM 688 O O . LEU A 1 84 ? -26.258 1.048 34.762 1.00 97.81 84 LEU A O 1
ATOM 692 N N . HIS A 1 85 ? -25.825 2.132 32.840 1.00 97.94 85 HIS A N 1
ATOM 693 C CA . HIS A 1 85 ? -26.852 3.151 33.011 1.00 97.94 85 HIS A CA 1
ATOM 694 C C . HIS A 1 85 ? -28.234 2.519 33.193 1.00 97.94 85 HIS A C 1
ATOM 696 O O . HIS A 1 85 ? -28.893 2.801 34.189 1.00 97.94 85 HIS A O 1
ATOM 702 N N . PHE A 1 86 ? -28.621 1.589 32.312 1.00 97.00 86 PHE A N 1
ATOM 703 C CA . PHE A 1 86 ? -29.880 0.853 32.440 1.00 97.00 86 PHE A CA 1
ATOM 704 C C . PHE A 1 86 ? -30.013 0.164 33.805 1.00 97.00 86 PHE A C 1
ATOM 706 O O . PHE A 1 86 ? -31.044 0.298 34.457 1.00 97.00 86 PHE A O 1
ATOM 713 N N . LEU A 1 87 ? -28.980 -0.560 34.253 1.00 95.75 87 LEU A N 1
ATOM 714 C CA . LEU A 1 87 ? -29.010 -1.262 35.540 1.00 95.75 87 LEU A CA 1
ATOM 715 C C . LEU A 1 87 ? -29.158 -0.290 36.715 1.00 95.75 87 LEU A C 1
ATOM 717 O O . LEU A 1 87 ? -29.976 -0.527 37.601 1.00 95.75 87 LEU A O 1
ATOM 721 N N . ASN A 1 88 ? -28.432 0.828 36.691 1.00 96.12 88 ASN A N 1
ATOM 722 C CA . ASN A 1 88 ? -28.540 1.863 37.715 1.00 96.12 88 ASN A CA 1
ATOM 723 C C . ASN A 1 88 ? -29.936 2.494 37.756 1.00 96.12 88 ASN A C 1
ATOM 725 O O . ASN A 1 88 ? -30.443 2.759 38.842 1.00 96.12 88 ASN A O 1
ATOM 729 N N . THR A 1 89 ? -30.587 2.691 36.607 1.00 96.12 89 THR A N 1
ATOM 730 C CA . THR A 1 89 ? -31.970 3.189 36.552 1.00 96.12 89 THR A CA 1
ATOM 731 C C . THR A 1 89 ? -32.962 2.222 37.203 1.00 96.12 89 THR A C 1
ATOM 733 O O . THR A 1 89 ? -33.944 2.667 37.787 1.00 96.12 89 THR A O 1
ATOM 736 N N . GLN A 1 90 ? -32.714 0.910 37.136 1.00 92.50 90 GLN A N 1
ATOM 737 C CA . GLN A 1 90 ? -33.580 -0.105 37.754 1.00 92.50 90 GLN A CA 1
ATOM 738 C C . GLN A 1 90 ? -33.290 -0.326 39.246 1.00 92.50 90 GLN A C 1
ATOM 740 O O . GLN A 1 90 ? -34.127 -0.880 39.958 1.00 92.50 90 GLN A O 1
ATOM 745 N N . LEU A 1 91 ? -32.124 0.104 39.736 1.00 92.75 91 LEU A N 1
ATOM 746 C CA . LEU A 1 91 ? -31.671 -0.149 41.104 1.00 92.75 91 LEU A CA 1
ATOM 747 C C . LEU A 1 91 ? -32.682 0.290 42.188 1.00 92.75 91 LEU A C 1
ATOM 749 O O . LEU A 1 91 ? -32.922 -0.505 43.097 1.00 92.75 91 LEU A O 1
ATOM 753 N N . PRO A 1 92 ? -33.347 1.464 42.103 1.00 90.38 92 PRO A N 1
ATOM 754 C CA . PRO A 1 92 ? -34.348 1.860 43.096 1.00 90.38 92 PRO A CA 1
ATOM 755 C C . PRO A 1 92 ? -35.548 0.906 43.160 1.00 90.38 92 PRO A C 1
ATOM 757 O O . PRO A 1 92 ? -36.042 0.605 44.246 1.00 90.38 92 PRO A O 1
ATOM 760 N N . ALA A 1 93 ? -36.000 0.390 42.011 1.00 90.00 93 ALA A N 1
ATOM 761 C CA . ALA A 1 93 ? -37.117 -0.550 41.957 1.00 90.00 93 ALA A CA 1
ATOM 762 C C . ALA A 1 93 ? -36.745 -1.893 42.601 1.00 90.00 93 ALA A C 1
ATOM 764 O O . ALA A 1 93 ? -37.541 -2.454 43.346 1.00 90.00 93 ALA A O 1
ATOM 765 N N . VAL A 1 94 ? -35.517 -2.372 42.374 1.00 86.50 94 VAL A N 1
ATOM 766 C CA . VAL A 1 94 ? -35.002 -3.601 42.998 1.00 86.50 94 VAL A CA 1
ATOM 767 C C . VAL A 1 94 ? -34.935 -3.461 44.519 1.00 86.50 94 VAL A C 1
ATOM 769 O O . VAL A 1 94 ? -35.436 -4.335 45.217 1.00 86.50 94 VAL A O 1
ATOM 772 N N . ILE A 1 95 ? -34.383 -2.352 45.026 1.00 88.31 95 ILE A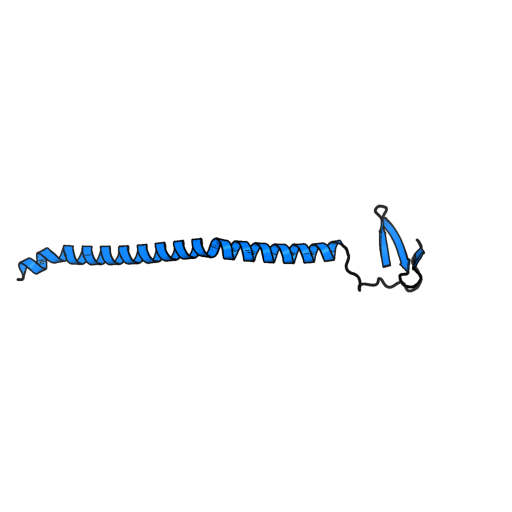 N 1
ATOM 773 C CA . ILE A 1 95 ? -34.287 -2.084 46.473 1.00 88.31 95 ILE A CA 1
ATOM 774 C C . ILE A 1 95 ? -35.674 -2.030 47.125 1.00 88.31 95 ILE A C 1
ATOM 776 O O . ILE A 1 95 ? -35.828 -2.455 48.259 1.00 88.31 95 ILE A O 1
ATOM 780 N N . THR A 1 96 ? -36.688 -1.532 46.413 1.00 87.00 96 THR A N 1
ATOM 781 C CA . THR A 1 96 ? -38.059 -1.425 46.944 1.00 87.00 96 THR A CA 1
ATOM 782 C C . THR A 1 96 ? -38.749 -2.789 47.101 1.00 87.00 96 THR A C 1
ATOM 784 O O . THR A 1 96 ? -39.680 -2.908 47.891 1.00 87.00 96 THR A O 1
ATOM 787 N N . ILE A 1 97 ? -38.337 -3.805 46.332 1.00 85.12 97 ILE A N 1
ATOM 788 C CA . ILE A 1 97 ? -38.942 -5.150 46.342 1.00 85.12 97 ILE A CA 1
ATOM 789 C C . ILE A 1 97 ? -38.295 -6.074 47.396 1.00 85.12 97 ILE A C 1
ATOM 791 O O . ILE A 1 97 ? -38.943 -7.032 47.817 1.00 85.12 97 ILE A O 1
ATOM 795 N N . GLN A 1 98 ? -37.035 -5.823 47.781 1.00 58.41 98 GLN A N 1
ATOM 796 C CA . GLN A 1 98 ? -36.286 -6.606 48.781 1.00 58.41 98 GLN A CA 1
ATOM 797 C C . GLN A 1 98 ? -36.762 -6.347 50.212 1.00 58.41 98 GLN A C 1
ATOM 799 O O . GLN A 1 98 ? -36.723 -7.322 50.996 1.00 58.41 98 GLN A O 1
#

Sequence (98 aa):
MRTKLPDSSSYFFHLQKLEGTWERPQGFVQNSTFLTREEIQAVCSSVTAAHSRDVQWKANEPLVLQLQARMRGFLLRQKLSERLHFLNTQLPAVITIQ

Foldseek 3Di:
DWDQDPVRQIKDADVPVRDIDSDDDPPDDPPPPDDDPVRVVVVVVVVVVVVVVVVVCVVCVVVVVVVVVVVVVVVVVVVVVVVVVVVVVCVVVVVVVD